Protein AF-A0A397GCV4-F1 (afdb_monomer)

pLDDT: mean 83.56, std 13.17, range [38.5, 95.06]

Organism: NCBI:txid1348612

Structure (mmCIF, N/CA/C/O backbone):
data_AF-A0A397GCV4-F1
#
_entry.id   AF-A0A397GCV4-F1
#
loop_
_atom_site.group_PDB
_atom_site.id
_atom_site.type_symbol
_atom_site.label_atom_id
_atom_site.label_alt_id
_atom_site.label_comp_id
_atom_site.label_asym_id
_atom_site.label_entity_id
_atom_site.label_seq_id
_atom_site.pdbx_PDB_ins_code
_atom_site.Cartn_x
_atom_site.Cartn_y
_atom_site.Cartn_z
_atom_site.occupancy
_atom_site.B_iso_or_equiv
_atom_site.auth_seq_id
_atom_site.auth_comp_id
_atom_site.auth_asym_id
_atom_site.auth_atom_id
_atom_site.pdbx_PDB_model_num
ATOM 1 N N . MET A 1 1 ? 41.406 -6.828 -0.744 1.00 63.06 1 MET A N 1
ATOM 2 C CA . MET A 1 1 ? 40.387 -7.900 -0.667 1.00 63.06 1 MET A CA 1
ATOM 3 C C . MET A 1 1 ? 39.684 -7.980 -2.012 1.00 63.06 1 MET A C 1
ATOM 5 O O . MET A 1 1 ? 39.085 -6.991 -2.407 1.00 63.06 1 MET A O 1
ATOM 9 N N . ASN A 1 2 ? 39.790 -9.105 -2.724 1.00 74.00 2 ASN A N 1
ATOM 10 C CA . ASN A 1 2 ? 39.068 -9.323 -3.981 1.00 74.00 2 ASN A CA 1
ATOM 11 C C . ASN A 1 2 ? 37.766 -10.064 -3.672 1.00 74.00 2 ASN A C 1
ATOM 13 O O . ASN A 1 2 ? 37.799 -11.177 -3.149 1.00 74.00 2 ASN A O 1
ATOM 17 N N . PHE A 1 3 ? 36.625 -9.432 -3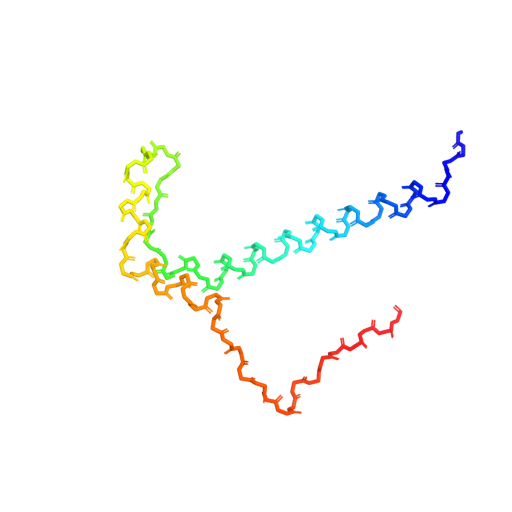.940 1.00 74.25 3 PHE A N 1
ATOM 18 C CA . PHE A 1 3 ? 35.321 -10.053 -3.728 1.00 74.25 3 PHE A CA 1
ATOM 19 C C . PHE A 1 3 ? 34.949 -10.942 -4.917 1.00 74.25 3 PHE A C 1
ATOM 21 O O . PHE A 1 3 ? 35.186 -10.581 -6.068 1.00 74.25 3 PHE A O 1
ATOM 28 N N . SER A 1 4 ? 34.337 -12.095 -4.635 1.00 89.50 4 SER A N 1
ATOM 29 C CA . SER A 1 4 ? 33.845 -13.014 -5.668 1.00 89.50 4 SER A CA 1
ATOM 30 C C . SER A 1 4 ? 32.855 -12.312 -6.618 1.00 89.50 4 SER A C 1
ATOM 32 O O . SER A 1 4 ? 31.989 -11.569 -6.140 1.00 89.50 4 SER A O 1
ATOM 34 N N . PRO A 1 5 ? 32.901 -12.572 -7.939 1.00 84.94 5 PRO A N 1
ATOM 35 C CA . PRO A 1 5 ? 31.933 -12.039 -8.903 1.00 84.94 5 PRO A CA 1
ATOM 36 C C . PRO A 1 5 ? 30.467 -12.290 -8.512 1.00 84.94 5 PRO A C 1
ATOM 38 O O . PRO A 1 5 ? 29.617 -11.416 -8.679 1.00 84.94 5 PRO A O 1
ATOM 41 N N . LEU A 1 6 ? 30.174 -13.444 -7.902 1.00 84.06 6 LEU A N 1
ATOM 42 C CA . LEU A 1 6 ? 28.835 -13.790 -7.410 1.00 84.06 6 LEU A CA 1
ATOM 43 C C . LEU A 1 6 ? 28.359 -12.853 -6.291 1.00 84.06 6 LEU A C 1
ATOM 45 O O . LEU A 1 6 ? 27.186 -12.479 -6.239 1.00 84.06 6 LEU A O 1
ATOM 49 N N . TRP A 1 7 ? 29.269 -12.430 -5.412 1.00 86.25 7 TRP A N 1
ATOM 50 C CA . TRP A 1 7 ? 28.955 -11.484 -4.341 1.00 86.25 7 TRP A CA 1
ATOM 51 C C . TRP A 1 7 ? 28.614 -10.100 -4.904 1.00 86.25 7 TRP A C 1
ATOM 53 O O . TRP A 1 7 ? 27.635 -9.484 -4.477 1.00 86.25 7 TRP A O 1
ATOM 63 N N . ILE A 1 8 ? 29.366 -9.640 -5.908 1.00 87.25 8 ILE A N 1
ATOM 64 C CA . ILE A 1 8 ? 29.126 -8.349 -6.570 1.00 87.25 8 ILE A CA 1
ATOM 65 C C . ILE A 1 8 ? 27.751 -8.352 -7.252 1.00 87.25 8 ILE A C 1
ATOM 67 O O . ILE A 1 8 ? 26.975 -7.407 -7.091 1.00 87.25 8 ILE A O 1
ATOM 71 N N . LEU A 1 9 ? 27.421 -9.431 -7.969 1.00 87.31 9 LEU A N 1
ATOM 72 C CA . LEU A 1 9 ? 26.124 -9.594 -8.631 1.00 87.31 9 LEU A CA 1
ATOM 73 C C . LEU A 1 9 ? 24.969 -9.613 -7.625 1.00 87.31 9 LEU A C 1
ATOM 75 O O . LEU A 1 9 ? 23.992 -8.888 -7.802 1.00 87.31 9 LEU A O 1
ATOM 79 N N . SER A 1 10 ? 25.103 -10.364 -6.529 1.00 84.25 10 SER A N 1
ATOM 80 C CA . SER A 1 10 ? 24.094 -10.416 -5.464 1.00 84.25 10 SER A CA 1
ATOM 81 C C . SER A 1 10 ? 23.831 -9.037 -4.841 1.00 84.25 10 SER A C 1
ATOM 83 O O . SER A 1 10 ? 22.678 -8.622 -4.692 1.00 84.25 10 SER A O 1
ATOM 85 N N . LYS A 1 11 ? 24.887 -8.260 -4.558 1.00 86.94 11 LYS A N 1
ATOM 86 C CA . LYS A 1 11 ? 24.755 -6.885 -4.044 1.00 86.94 11 LYS A CA 1
ATOM 87 C C . LYS A 1 11 ? 24.065 -5.951 -5.037 1.00 86.94 11 LYS A C 1
ATOM 89 O O . LYS A 1 11 ? 23.204 -5.170 -4.629 1.00 86.94 11 LYS A O 1
ATOM 94 N N . ARG A 1 12 ? 24.396 -6.046 -6.327 1.00 87.12 12 ARG A N 1
ATOM 95 C CA . ARG A 1 12 ? 23.750 -5.252 -7.385 1.00 87.12 12 ARG A CA 1
ATOM 96 C C . ARG A 1 12 ? 22.272 -5.597 -7.535 1.00 87.12 12 ARG A C 1
ATOM 98 O O . ARG A 1 12 ? 21.454 -4.686 -7.570 1.00 87.12 12 ARG A O 1
ATOM 105 N N . LEU A 1 13 ? 21.923 -6.883 -7.537 1.00 87.00 13 LEU A N 1
ATOM 106 C CA . LEU A 1 13 ? 20.530 -7.339 -7.577 1.00 87.00 13 LEU A CA 1
ATOM 107 C C . LEU A 1 13 ? 19.739 -6.837 -6.366 1.00 87.00 13 LEU A C 1
ATOM 109 O O . LEU A 1 13 ? 18.622 -6.351 -6.518 1.00 87.00 13 LEU A O 1
ATOM 113 N N . HIS A 1 14 ? 20.317 -6.908 -5.165 1.00 81.75 14 HIS A N 1
ATOM 114 C CA . HIS A 1 14 ? 19.672 -6.388 -3.961 1.00 81.75 14 HIS A CA 1
ATOM 115 C C . HIS A 1 14 ? 19.448 -4.871 -4.034 1.00 81.75 14 HIS A C 1
ATOM 117 O O . HIS A 1 14 ? 18.346 -4.402 -3.754 1.00 81.75 14 HIS A O 1
ATOM 123 N N . SER A 1 15 ? 20.464 -4.119 -4.470 1.00 86.69 15 SER A N 1
ATOM 124 C CA . SER A 1 15 ? 20.369 -2.668 -4.671 1.00 86.69 15 SER A CA 1
ATOM 125 C C . SER A 1 15 ? 19.284 -2.312 -5.691 1.00 86.69 15 SER A C 1
ATOM 127 O O . SER A 1 15 ? 18.384 -1.530 -5.392 1.00 86.69 15 SER A O 1
ATOM 129 N N . PHE A 1 16 ? 19.286 -2.977 -6.849 1.00 86.88 16 PHE A N 1
ATOM 130 C CA . PHE A 1 16 ? 18.294 -2.771 -7.902 1.00 86.88 16 PHE A CA 1
ATOM 131 C C . PHE A 1 16 ? 16.866 -3.057 -7.419 1.00 86.88 16 PHE A C 1
ATOM 133 O O . PHE A 1 16 ? 15.959 -2.259 -7.654 1.00 86.88 16 PHE A O 1
ATOM 140 N N . ARG A 1 17 ? 16.665 -4.151 -6.668 1.00 85.31 17 ARG A N 1
ATOM 141 C CA . ARG A 1 17 ? 15.375 -4.469 -6.032 1.00 85.31 17 ARG A CA 1
ATOM 142 C C . ARG A 1 17 ? 14.948 -3.392 -5.036 1.00 85.31 17 ARG A C 1
ATOM 144 O O . ARG A 1 17 ? 13.767 -3.054 -4.996 1.00 85.31 17 ARG A O 1
ATOM 151 N N . GLY A 1 18 ? 15.885 -2.847 -4.260 1.00 88.88 18 GLY A N 1
ATOM 152 C CA . GLY A 1 18 ? 15.638 -1.729 -3.349 1.00 88.88 18 GLY A CA 1
ATOM 153 C C . GLY A 1 18 ? 15.156 -0.480 -4.089 1.00 88.88 18 GLY A C 1
ATOM 154 O O . GLY A 1 18 ? 14.108 0.069 -3.747 1.00 88.88 18 GLY A O 1
ATOM 155 N N . THR A 1 19 ? 15.864 -0.082 -5.150 1.00 92.50 19 THR A N 1
ATOM 156 C CA . THR A 1 19 ? 15.509 1.076 -5.985 1.00 92.50 19 THR A CA 1
ATOM 157 C C . THR A 1 19 ? 14.162 0.892 -6.677 1.00 92.50 19 THR A C 1
ATOM 159 O O . THR A 1 19 ? 13.319 1.786 -6.617 1.00 92.50 19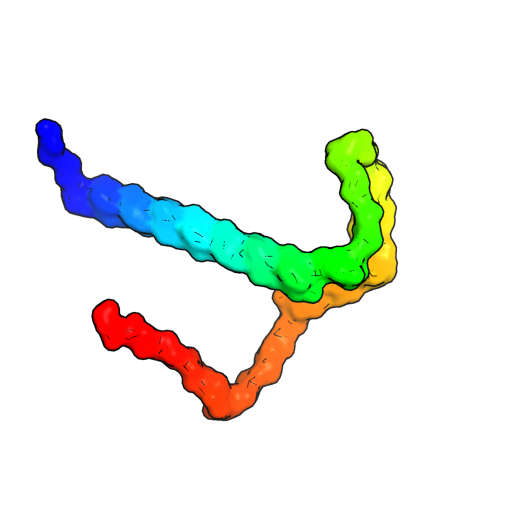 THR A O 1
ATOM 162 N N . LEU A 1 20 ? 13.917 -0.266 -7.297 1.00 88.06 20 LEU A N 1
ATOM 163 C CA . LEU A 1 20 ? 12.642 -0.559 -7.952 1.00 88.06 20 LEU A CA 1
ATOM 164 C C . LEU A 1 20 ? 11.483 -0.512 -6.950 1.00 88.06 20 LEU A C 1
ATOM 166 O O . LEU A 1 20 ? 10.477 0.144 -7.204 1.00 88.06 20 LEU A O 1
ATOM 170 N N . CYS A 1 21 ? 11.650 -1.144 -5.787 1.00 90.44 21 CYS A N 1
ATOM 171 C CA . CYS A 1 21 ? 10.660 -1.126 -4.713 1.00 90.44 21 CYS A CA 1
ATOM 172 C C . CYS A 1 21 ? 10.350 0.305 -4.248 1.00 90.44 21 CYS A C 1
ATOM 174 O O . CYS A 1 21 ? 9.183 0.653 -4.077 1.00 90.44 21 CYS A O 1
ATOM 176 N N . ALA A 1 22 ? 11.371 1.153 -4.089 1.00 91.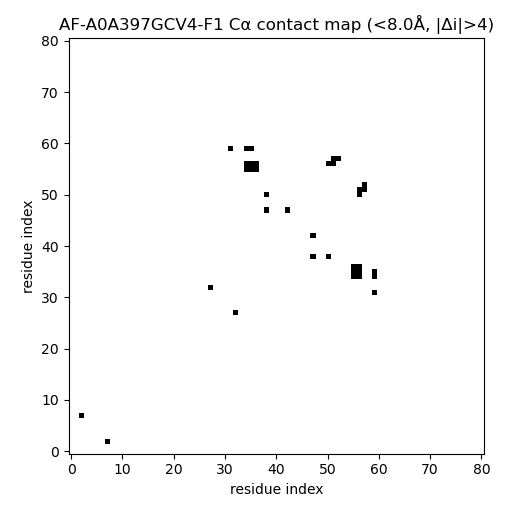56 22 ALA A N 1
ATOM 177 C CA . ALA A 1 22 ? 11.178 2.557 -3.736 1.00 91.56 22 ALA A CA 1
ATOM 178 C C . ALA A 1 22 ? 10.383 3.315 -4.811 1.00 91.56 22 ALA A C 1
ATOM 180 O O . ALA A 1 22 ? 9.413 3.994 -4.483 1.00 91.56 22 ALA A O 1
ATOM 181 N N . ARG A 1 23 ? 10.734 3.146 -6.093 1.00 92.06 23 ARG A N 1
ATOM 182 C CA . ARG A 1 23 ? 10.031 3.800 -7.210 1.00 92.06 23 ARG A CA 1
ATOM 183 C C . ARG A 1 23 ? 8.574 3.358 -7.321 1.00 92.06 23 ARG A C 1
ATOM 185 O O . ARG A 1 23 ? 7.703 4.204 -7.476 1.00 92.06 23 ARG A O 1
ATOM 192 N N . VAL A 1 24 ? 8.302 2.060 -7.181 1.00 90.25 24 VAL A N 1
ATOM 193 C CA . VAL A 1 24 ? 6.932 1.522 -7.184 1.00 90.25 24 VAL A CA 1
ATOM 194 C C . VAL A 1 24 ? 6.126 2.084 -6.011 1.00 90.25 24 VAL A C 1
ATOM 196 O O . VAL A 1 24 ? 5.003 2.537 -6.210 1.00 90.25 24 VAL A O 1
ATOM 199 N N . LYS A 1 25 ? 6.700 2.133 -4.800 1.00 89.62 25 LYS A N 1
ATOM 200 C CA . LYS A 1 25 ? 6.034 2.736 -3.632 1.00 89.62 25 LYS A CA 1
ATOM 201 C C . LYS A 1 25 ? 5.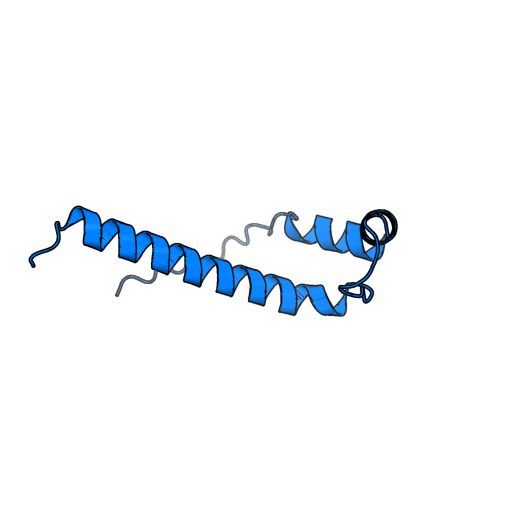679 4.204 -3.859 1.00 89.62 25 LYS A C 1
ATOM 203 O O . LYS A 1 25 ? 4.566 4.600 -3.525 1.00 89.62 25 LYS A O 1
ATOM 208 N N . ILE A 1 26 ? 6.604 4.989 -4.416 1.00 91.94 26 ILE A N 1
ATOM 209 C CA . ILE A 1 26 ? 6.376 6.410 -4.718 1.00 91.94 26 ILE A CA 1
ATOM 210 C C . ILE A 1 26 ? 5.257 6.555 -5.748 1.00 91.94 26 ILE A C 1
ATOM 212 O O . ILE A 1 26 ? 4.297 7.266 -5.482 1.00 91.94 26 ILE A O 1
ATOM 216 N N . ALA A 1 27 ? 5.320 5.821 -6.861 1.00 90.31 27 ALA A N 1
ATOM 217 C CA . ALA A 1 27 ? 4.305 5.895 -7.908 1.00 90.31 27 ALA A CA 1
ATOM 218 C C . ALA A 1 27 ? 2.907 5.525 -7.383 1.00 90.31 27 ALA A C 1
ATOM 220 O O . ALA A 1 27 ? 1.938 6.234 -7.649 1.00 90.31 27 ALA A O 1
ATOM 221 N N . ILE A 1 28 ? 2.795 4.458 -6.584 1.00 89.75 28 ILE A N 1
ATOM 222 C CA . ILE A 1 28 ? 1.531 4.089 -5.932 1.00 89.75 28 ILE A CA 1
ATOM 223 C C . ILE A 1 28 ? 1.050 5.235 -5.035 1.00 89.75 28 ILE A C 1
ATOM 225 O O . ILE A 1 28 ? -0.113 5.629 -5.099 1.00 89.75 28 ILE A O 1
ATOM 229 N N . PHE A 1 29 ? 1.931 5.802 -4.211 1.00 86.94 29 PHE A N 1
ATOM 230 C CA . PHE A 1 29 ? 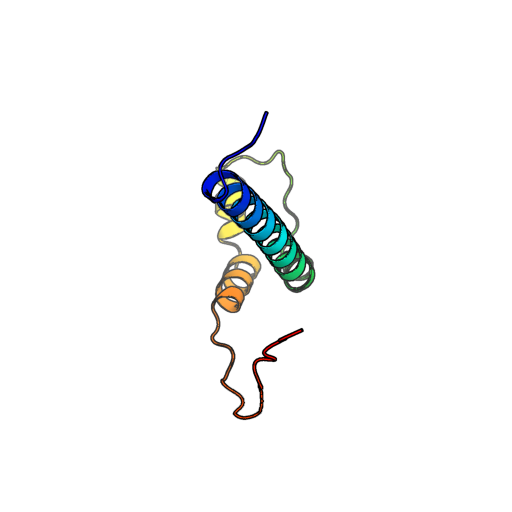1.556 6.899 -3.328 1.00 86.94 29 PHE A CA 1
ATOM 231 C C . PHE A 1 29 ? 1.099 8.140 -4.108 1.00 86.94 29 PHE A C 1
ATOM 233 O O . PHE A 1 29 ? 0.048 8.688 -3.800 1.00 86.94 29 PHE A O 1
ATOM 240 N N . GLU A 1 30 ? 1.813 8.571 -5.142 1.00 89.75 30 GLU A N 1
ATOM 241 C CA . GLU A 1 30 ? 1.446 9.748 -5.943 1.00 89.75 30 GLU A CA 1
ATOM 242 C C . GLU A 1 30 ? 0.083 9.596 -6.629 1.00 89.75 30 GLU A C 1
ATOM 244 O O . GLU A 1 30 ? -0.716 10.534 -6.622 1.00 89.75 30 GLU A O 1
ATOM 249 N N . ASN A 1 31 ? -0.213 8.404 -7.153 1.00 88.81 31 ASN A N 1
ATOM 250 C CA . ASN A 1 31 ? -1.468 8.131 -7.854 1.00 88.81 31 ASN A CA 1
ATOM 251 C C . ASN A 1 31 ? -2.663 7.991 -6.902 1.00 88.81 31 ASN A C 1
ATOM 253 O O . ASN A 1 31 ? -3.765 8.440 -7.215 1.00 88.81 31 ASN A O 1
ATOM 257 N N . PHE A 1 32 ? -2.459 7.387 -5.728 1.00 88.06 32 PHE A N 1
ATOM 258 C CA . PHE A 1 32 ? -3.563 6.963 -4.864 1.00 88.06 32 PHE A CA 1
ATOM 259 C C . PHE A 1 32 ? -3.689 7.745 -3.549 1.00 88.06 32 PHE A C 1
ATOM 261 O O . PHE A 1 32 ? -4.756 7.719 -2.935 1.00 88.06 32 PHE A O 1
ATOM 268 N N . SER A 1 33 ? -2.658 8.475 -3.107 1.00 85.75 33 SER A N 1
ATOM 269 C CA . SER A 1 33 ? -2.661 9.199 -1.818 1.00 85.75 33 SER A CA 1
ATOM 270 C C . SER A 1 33 ? -3.816 10.186 -1.691 1.00 85.75 33 SER A C 1
ATOM 272 O O . SER A 1 33 ? -4.472 10.228 -0.655 1.00 85.75 33 SER A O 1
ATOM 274 N N . LYS A 1 34 ? -4.119 10.928 -2.762 1.00 87.50 34 LYS A N 1
ATOM 275 C CA . LYS A 1 34 ? -5.209 11.917 -2.790 1.00 87.50 34 LYS A CA 1
ATOM 276 C C . LYS A 1 34 ? -6.600 11.285 -2.671 1.00 87.50 34 LYS A C 1
ATOM 278 O O . LYS A 1 34 ? -7.543 11.968 -2.289 1.00 87.50 34 LYS A O 1
ATOM 283 N N . MET A 1 35 ? -6.738 9.997 -2.997 1.00 88.50 35 MET A N 1
ATOM 284 C CA . MET A 1 35 ? -8.004 9.259 -2.914 1.00 88.50 35 MET A CA 1
ATOM 285 C C . MET A 1 35 ? -8.231 8.626 -1.535 1.00 88.50 35 MET A C 1
ATOM 287 O O . MET A 1 35 ? -9.328 8.139 -1.251 1.00 88.50 35 MET A O 1
ATOM 291 N N . LEU A 1 36 ? -7.198 8.585 -0.689 1.00 90.81 36 LEU A N 1
ATOM 292 C CA . LEU A 1 36 ? -7.253 7.929 0.607 1.00 90.81 36 LEU A CA 1
ATOM 293 C C . LEU A 1 36 ? -7.603 8.936 1.713 1.00 90.81 36 LEU A C 1
ATOM 295 O O . LEU A 1 36 ? -7.025 10.020 1.778 1.00 90.81 36 LEU A O 1
ATOM 299 N N . PRO A 1 37 ? -8.518 8.584 2.633 1.00 91.12 37 PRO A N 1
ATOM 300 C CA . PRO A 1 37 ? -8.748 9.389 3.821 1.00 91.12 37 PRO A CA 1
ATOM 301 C C . PRO A 1 37 ? -7.493 9.399 4.700 1.00 91.12 37 PRO A C 1
ATOM 303 O O . PRO A 1 37 ? -6.838 8.368 4.858 1.00 91.12 37 PRO A O 1
ATOM 306 N N . SER A 1 38 ? -7.199 10.539 5.326 1.00 88.38 38 SER A N 1
ATOM 307 C CA . SER A 1 38 ? -6.055 10.671 6.234 1.00 88.38 38 SER A CA 1
ATOM 308 C C . SER A 1 38 ? -6.098 9.638 7.371 1.00 88.38 38 SER A C 1
ATOM 310 O O . SER A 1 38 ? -7.172 9.264 7.862 1.00 88.38 38 SER A O 1
ATOM 312 N N . ILE A 1 39 ? -4.917 9.172 7.771 1.00 90.94 39 ILE A N 1
ATOM 313 C CA . ILE A 1 39 ? -4.694 8.282 8.907 1.00 90.94 39 ILE A CA 1
ATOM 314 C C . ILE A 1 39 ? -3.420 8.711 9.632 1.00 90.94 39 ILE A C 1
ATOM 316 O O . ILE A 1 39 ? -2.421 9.058 9.006 1.00 90.94 39 ILE A O 1
ATOM 320 N N . SER A 1 40 ? -3.469 8.716 10.962 1.00 88.25 40 SER A N 1
ATOM 321 C CA . SER A 1 40 ? -2.312 9.052 11.792 1.00 88.25 40 SER A CA 1
ATOM 322 C C . SER A 1 40 ? -1.356 7.858 11.931 1.00 88.25 40 SER A C 1
ATOM 324 O O . SER A 1 40 ? -1.746 6.714 11.720 1.00 88.25 40 SER A O 1
ATOM 326 N N . ASN A 1 41 ? -0.105 8.098 12.324 1.00 83.00 41 ASN A N 1
ATOM 327 C CA . ASN A 1 41 ? 0.847 7.023 12.634 1.00 83.00 41 ASN A CA 1
ATOM 328 C C . ASN A 1 41 ? 0.728 6.511 14.088 1.00 83.00 41 ASN A C 1
ATOM 330 O O . ASN A 1 41 ? 1.364 5.530 14.455 1.00 83.00 41 ASN A O 1
ATOM 334 N N . VAL A 1 42 ? -0.078 7.173 14.927 1.00 89.06 42 VAL A N 1
ATOM 335 C CA . VAL A 1 42 ? -0.260 6.834 16.357 1.00 89.06 42 VAL A CA 1
ATOM 336 C C . VAL A 1 42 ? -1.589 6.128 16.657 1.00 89.06 42 VAL A C 1
ATOM 338 O O . VAL A 1 42 ? -1.929 5.914 17.818 1.00 89.06 42 VAL A O 1
ATOM 341 N N . VAL A 1 43 ? -2.354 5.746 15.629 1.00 91.44 43 VAL A N 1
ATOM 342 C CA . VAL A 1 43 ? -3.641 5.055 15.816 1.00 91.44 43 VAL A CA 1
ATOM 343 C C . VAL A 1 43 ? -3.486 3.573 16.143 1.00 91.44 43 VAL A C 1
ATOM 345 O O . VAL A 1 43 ? -2.568 2.889 15.690 1.00 91.44 43 VAL A O 1
ATOM 348 N N . LYS A 1 44 ? -4.443 3.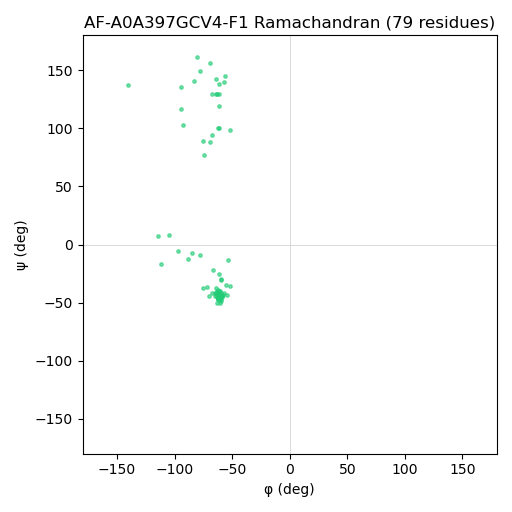060 16.922 1.00 94.81 44 LYS A N 1
ATOM 349 C CA . LYS A 1 44 ? -4.496 1.657 17.344 1.00 94.81 44 LYS A CA 1
ATOM 350 C C . LYS A 1 44 ? -4.806 0.732 16.168 1.00 94.81 44 LYS A C 1
ATOM 352 O O . LYS A 1 44 ? -5.471 1.111 15.205 1.00 94.81 44 LYS A O 1
ATOM 357 N N . ALA A 1 45 ? -4.416 -0.536 16.288 1.00 93.38 45 ALA A N 1
ATOM 358 C CA . ALA A 1 45 ? -4.667 -1.549 15.259 1.00 93.38 45 ALA A CA 1
ATOM 359 C C . ALA A 1 45 ? -6.158 -1.690 14.883 1.00 93.38 45 ALA A C 1
ATOM 361 O O . ALA A 1 45 ? -6.479 -1.901 13.713 1.00 93.38 45 ALA A O 1
ATOM 362 N N . SER A 1 46 ? -7.074 -1.526 15.845 1.00 93.06 46 SER A N 1
ATOM 363 C CA . SER A 1 46 ? -8.524 -1.542 15.604 1.00 93.06 46 SER A CA 1
ATOM 364 C C . SER A 1 46 ? -8.981 -0.397 14.696 1.00 93.06 46 SER A C 1
ATOM 366 O O . SER A 1 46 ? -9.795 -0.602 13.797 1.00 93.06 46 SER A O 1
ATOM 368 N N . GLU A 1 47 ? -8.419 0.794 14.882 1.00 93.31 47 GLU A N 1
ATOM 369 C CA . GLU A 1 47 ? -8.716 1.980 14.078 1.00 93.31 47 GLU A CA 1
ATOM 370 C C . GLU A 1 47 ? -8.123 1.859 12.672 1.00 93.31 47 GLU A C 1
ATOM 372 O O . GLU A 1 47 ? -8.782 2.217 11.697 1.00 93.31 47 GLU A O 1
ATOM 377 N N . ILE A 1 48 ? -6.938 1.253 12.537 1.00 92.94 48 ILE A N 1
ATOM 378 C CA . ILE A 1 48 ? -6.361 0.894 11.232 1.00 92.94 48 ILE A CA 1
ATOM 379 C C . ILE A 1 48 ? -7.266 -0.112 10.509 1.00 92.94 48 ILE A C 1
ATOM 381 O O . ILE A 1 48 ? -7.525 0.035 9.313 1.00 92.94 48 ILE A O 1
ATOM 385 N N . ALA A 1 49 ? -7.776 -1.127 11.212 1.00 93.00 49 ALA A N 1
ATOM 386 C CA . ALA A 1 49 ? -8.686 -2.110 10.629 1.00 93.00 49 ALA A CA 1
ATOM 387 C C . ALA A 1 49 ? -10.007 -1.466 10.174 1.00 93.00 49 ALA A C 1
ATOM 389 O O . ALA A 1 49 ? -10.486 -1.762 9.079 1.00 93.00 49 ALA A O 1
ATOM 390 N N . ALA A 1 50 ? -10.569 -0.554 10.972 1.00 93.50 50 ALA A N 1
ATOM 391 C CA . ALA A 1 50 ? -11.751 0.218 10.594 1.00 93.50 50 ALA A CA 1
ATOM 392 C C . ALA A 1 50 ? -11.474 1.144 9.397 1.00 93.50 50 ALA A C 1
ATOM 394 O O . ALA A 1 50 ? -12.279 1.216 8.471 1.00 93.50 50 ALA A O 1
ATOM 395 N N . TRP A 1 51 ? -10.312 1.801 9.367 1.00 95.06 51 TRP A N 1
ATOM 396 C CA . TRP A 1 51 ? -9.886 2.642 8.250 1.00 95.06 51 TRP A CA 1
ATOM 397 C C . TRP A 1 51 ? -9.740 1.845 6.951 1.00 95.06 51 TRP A C 1
ATOM 399 O O . TRP A 1 51 ? -10.281 2.260 5.930 1.00 95.06 51 TRP A O 1
ATOM 409 N N . LYS A 1 52 ? -9.108 0.663 6.993 1.00 92.88 52 LYS A N 1
ATOM 410 C CA . LYS A 1 52 ? -8.982 -0.238 5.831 1.00 92.88 52 LYS A CA 1
ATOM 411 C C . LYS A 1 52 ? -10.336 -0.687 5.274 1.00 92.88 52 LYS A C 1
ATOM 413 O O . LYS A 1 52 ? -10.451 -0.908 4.074 1.00 92.88 52 LYS A O 1
ATOM 418 N N . LYS A 1 53 ? -11.355 -0.803 6.132 1.00 94.19 53 LYS A N 1
ATOM 419 C CA . LYS A 1 53 ? -12.731 -1.160 5.750 1.00 94.19 53 LYS A CA 1
ATOM 420 C C . LYS A 1 53 ? -13.526 0.003 5.146 1.00 94.19 53 LYS A C 1
ATOM 422 O O . LYS A 1 53 ? -14.625 -0.226 4.650 1.00 94.19 53 LYS A O 1
ATOM 427 N N . LYS A 1 54 ? -13.015 1.242 5.172 1.00 94.94 54 LYS A N 1
ATOM 428 C CA . LYS A 1 54 ? -13.693 2.379 4.532 1.00 94.94 54 LYS A CA 1
ATOM 429 C C . LYS A 1 54 ? -13.820 2.128 3.031 1.00 94.94 54 LYS A C 1
ATOM 431 O O . LYS A 1 54 ? -12.858 1.720 2.383 1.00 94.94 54 LYS A O 1
ATOM 436 N N . LEU A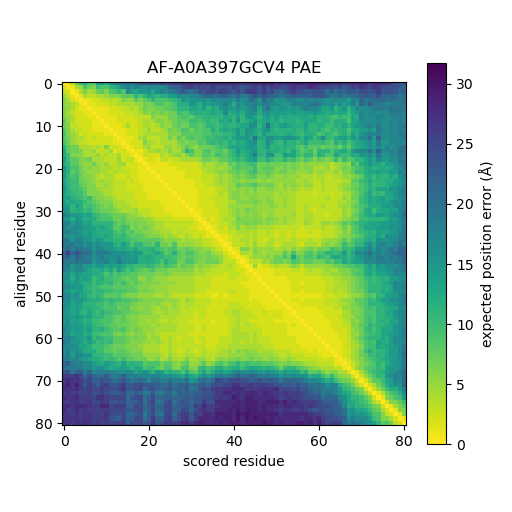 1 55 ? -14.984 2.459 2.473 1.00 93.81 55 LEU A N 1
ATOM 437 C CA . LEU A 1 55 ? -15.294 2.232 1.059 1.00 93.81 55 LEU A CA 1
ATOM 438 C C . LEU A 1 55 ? -14.246 2.851 0.119 1.00 93.81 55 LEU A C 1
ATOM 440 O O . LEU A 1 55 ? -13.787 2.193 -0.807 1.00 93.81 55 LEU A O 1
ATOM 444 N N . ALA A 1 56 ? -13.805 4.082 0.401 1.00 91.56 56 ALA A N 1
ATOM 445 C CA . ALA A 1 56 ? -12.766 4.757 -0.381 1.00 91.56 56 ALA A CA 1
ATOM 446 C C . ALA A 1 56 ? -11.438 3.978 -0.401 1.00 91.56 56 ALA A C 1
ATOM 448 O O . ALA A 1 56 ? -10.820 3.833 -1.453 1.00 91.56 56 ALA A O 1
ATOM 449 N N . VAL A 1 57 ? -11.029 3.423 0.744 1.00 92.81 57 VAL A N 1
ATOM 450 C CA . VAL A 1 57 ? -9.786 2.649 0.871 1.00 92.81 57 VAL A CA 1
ATOM 451 C C . VAL A 1 57 ? -9.907 1.314 0.141 1.00 92.81 57 VAL A C 1
ATOM 453 O O . VAL A 1 57 ? -9.008 0.944 -0.609 1.00 92.81 57 VAL A O 1
ATOM 456 N N . SER A 1 58 ? -11.036 0.622 0.301 1.00 91.75 58 SER A N 1
ATOM 457 C CA . SER A 1 58 ? -11.296 -0.647 -0.385 1.00 91.75 58 SER A CA 1
ATOM 458 C C . SER A 1 58 ? -11.351 -0.482 -1.909 1.00 91.75 58 SER A C 1
ATOM 460 O O . SER A 1 58 ? -10.715 -1.247 -2.633 1.00 91.75 58 SER A O 1
ATOM 462 N N . ASN A 1 59 ? -12.025 0.560 -2.404 1.00 92.00 59 ASN A N 1
ATOM 463 C CA . ASN A 1 59 ? -12.091 0.860 -3.835 1.00 92.00 59 ASN A CA 1
ATOM 464 C C . ASN A 1 59 ? -10.715 1.197 -4.416 1.00 92.00 59 ASN A C 1
ATOM 466 O O . ASN A 1 59 ? -10.374 0.725 -5.497 1.00 92.00 59 ASN A O 1
ATOM 470 N N . CYS A 1 60 ? -9.924 1.988 -3.691 1.00 91.38 60 CYS A N 1
ATOM 471 C CA . CYS A 1 60 ? -8.559 2.338 -4.070 1.00 91.38 60 CYS A CA 1
ATOM 472 C C . CYS A 1 60 ? -7.658 1.093 -4.141 1.00 91.38 60 CYS A C 1
ATOM 474 O O . CYS A 1 60 ? -6.958 0.882 -5.127 1.00 91.38 60 CYS A O 1
ATOM 476 N N . PHE A 1 61 ? -7.757 0.207 -3.146 1.00 90.19 61 PHE A N 1
ATOM 477 C CA . PHE A 1 61 ? -7.034 -1.063 -3.141 1.00 90.19 61 PHE A CA 1
ATOM 478 C C . PHE A 1 61 ? -7.434 -1.976 -4.306 1.00 90.19 61 PHE A C 1
ATOM 480 O O . PHE A 1 61 ? -6.573 -2.613 -4.898 1.00 90.19 61 PHE A O 1
ATOM 487 N N . ARG A 1 62 ? -8.719 -2.027 -4.675 1.00 91.44 62 ARG A N 1
ATOM 488 C CA . ARG A 1 62 ? -9.168 -2.810 -5.836 1.00 91.44 62 ARG A CA 1
ATOM 489 C C . ARG A 1 62 ? -8.530 -2.317 -7.139 1.00 91.44 62 ARG A C 1
ATOM 491 O O . ARG A 1 62 ? -8.070 -3.144 -7.917 1.00 91.44 62 ARG A O 1
ATOM 498 N N . LYS A 1 63 ? -8.453 -0.996 -7.343 1.00 89.75 63 LYS A N 1
ATOM 499 C CA . LYS A 1 63 ? -7.850 -0.383 -8.543 1.00 89.75 63 LYS A CA 1
ATOM 500 C C . LYS A 1 63 ? -6.376 -0.745 -8.740 1.00 89.75 63 LYS A C 1
ATOM 502 O O . LYS A 1 63 ? -5.920 -0.825 -9.868 1.00 89.75 63 LYS A O 1
ATOM 507 N N . LEU A 1 64 ? -5.637 -1.002 -7.659 1.00 88.69 64 LEU A N 1
ATOM 508 C CA . LEU A 1 64 ? -4.236 -1.444 -7.734 1.00 88.69 64 LEU A CA 1
ATOM 509 C C . LEU A 1 64 ? -4.048 -2.780 -8.468 1.00 88.69 64 LEU A C 1
ATOM 511 O O . LEU A 1 64 ? -2.961 -3.034 -8.977 1.00 88.69 64 LEU A O 1
ATOM 515 N N . PHE A 1 65 ? -5.076 -3.629 -8.488 1.00 87.62 65 PHE A N 1
ATOM 516 C CA . PHE A 1 65 ? -5.056 -4.947 -9.132 1.00 87.62 65 PHE A CA 1
ATOM 517 C C . PHE A 1 65 ? -6.019 -5.027 -10.315 1.00 87.62 65 PHE A C 1
ATOM 519 O O . PHE A 1 65 ? -6.257 -6.112 -10.849 1.00 87.62 65 PHE A O 1
ATOM 526 N N . GLU A 1 66 ? -6.609 -3.896 -10.694 1.00 89.69 66 GLU A N 1
ATOM 527 C CA . GLU A 1 66 ? -7.404 -3.80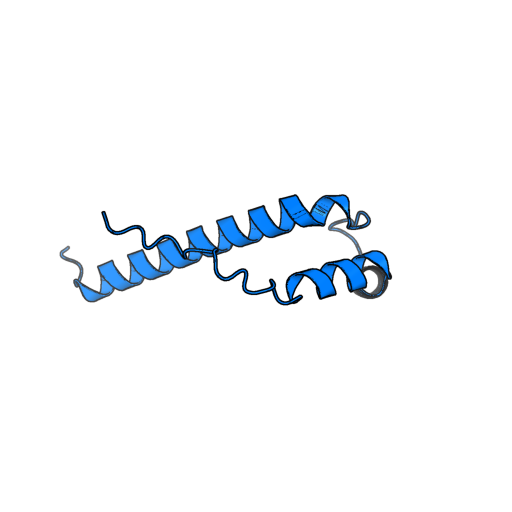8 -11.903 1.00 89.69 66 GLU A CA 1
ATOM 528 C C . GLU A 1 66 ? -6.471 -4.074 -13.082 1.00 89.69 66 GLU A C 1
ATOM 530 O O . GLU A 1 66 ? -5.358 -3.546 -13.146 1.00 89.69 66 GLU A O 1
ATOM 535 N N . LYS A 1 67 ? -6.885 -4.983 -13.966 1.00 84.75 67 LYS A N 1
ATOM 536 C CA . LYS A 1 67 ? -6.107 -5.263 -15.164 1.00 84.75 67 LYS A CA 1
ATOM 537 C C . LYS A 1 67 ? -6.072 -3.988 -15.990 1.00 84.75 67 LYS A C 1
ATOM 539 O O . LYS A 1 67 ? -7.115 -3.392 -16.243 1.00 84.75 67 LYS A O 1
ATOM 544 N N . ILE A 1 68 ? -4.873 -3.594 -16.388 1.00 80.00 68 ILE A N 1
ATOM 545 C CA . ILE A 1 68 ? -4.715 -2.632 -17.467 1.00 80.00 68 ILE A CA 1
ATOM 546 C C . ILE A 1 68 ? -5.191 -3.369 -18.722 1.00 80.00 68 ILE A C 1
ATOM 548 O O . ILE A 1 68 ? -4.839 -4.536 -18.908 1.00 80.00 68 ILE A O 1
ATOM 552 N N . GLU A 1 69 ? -6.085 -2.754 -19.494 1.00 79.81 69 GLU A N 1
ATOM 553 C CA . GLU A 1 69 ? -6.471 -3.306 -20.791 1.00 79.81 69 GLU A CA 1
ATOM 554 C C . GLU A 1 69 ? -5.216 -3.347 -21.664 1.00 79.81 69 GLU A C 1
ATOM 556 O O . GLU A 1 69 ? -4.491 -2.356 -21.729 1.00 79.81 69 GLU A O 1
ATOM 561 N N . ASP A 1 70 ? -4.936 -4.496 -22.282 1.00 66.94 70 ASP A N 1
ATOM 562 C CA . ASP A 1 70 ? -3.866 -4.600 -23.270 1.00 66.94 70 ASP A CA 1
ATOM 563 C C . ASP A 1 70 ? -4.313 -3.804 -24.505 1.00 66.94 70 ASP A C 1
ATOM 565 O O . ASP A 1 70 ? -4.971 -4.328 -25.404 1.00 66.94 70 ASP A O 1
ATOM 569 N N . ASP A 1 71 ? -4.010 -2.508 -24.518 1.00 63.97 71 ASP A N 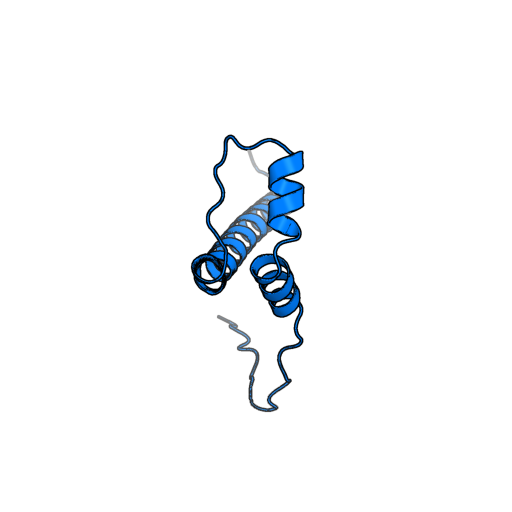1
ATOM 570 C CA . ASP A 1 71 ? -3.936 -1.743 -25.752 1.00 63.97 71 ASP A CA 1
ATOM 571 C C . ASP A 1 71 ? -2.822 -2.381 -26.597 1.00 63.97 71 ASP A C 1
ATOM 573 O O . ASP A 1 71 ? -1.664 -2.447 -26.183 1.00 63.97 71 ASP A O 1
ATOM 577 N N . GLU A 1 72 ? -3.176 -2.873 -27.786 1.00 60.00 72 GLU A N 1
ATOM 578 C CA . GLU A 1 72 ? -2.268 -3.477 -28.772 1.00 60.00 72 GLU A CA 1
ATOM 579 C C . GLU A 1 72 ? -1.076 -2.554 -29.140 1.00 60.00 72 GLU A C 1
ATOM 581 O O . GLU A 1 72 ? -0.085 -3.009 -29.713 1.00 60.00 72 GLU A O 1
ATOM 586 N N . ASN A 1 73 ? -1.133 -1.269 -28.774 1.00 60.12 73 ASN A N 1
ATOM 587 C CA . ASN A 1 73 ? -0.114 -0.250 -29.004 1.00 60.12 73 ASN A CA 1
ATOM 588 C C . ASN A 1 73 ? 0.846 0.000 -27.819 1.00 60.12 73 ASN A C 1
ATOM 590 O O . ASN A 1 73 ? 1.823 0.743 -27.981 1.00 60.12 73 ASN A O 1
ATOM 594 N N . ASP A 1 74 ? 0.642 -0.615 -26.647 1.00 59.00 74 ASP A N 1
ATOM 595 C CA . ASP A 1 74 ? 1.565 -0.480 -25.512 1.00 59.00 74 ASP A CA 1
ATOM 596 C C . ASP A 1 74 ? 2.840 -1.306 -25.757 1.00 59.00 74 ASP A C 1
ATOM 598 O O . ASP A 1 74 ? 3.085 -2.393 -25.228 1.00 59.00 74 ASP A O 1
ATOM 602 N N . THR A 1 75 ? 3.708 -0.751 -26.604 1.00 58.66 75 THR A N 1
ATOM 603 C CA . THR A 1 75 ? 5.058 -1.248 -26.843 1.00 58.66 75 THR A CA 1
ATOM 604 C C . THR A 1 75 ? 5.826 -1.157 -25.529 1.00 58.66 75 THR A C 1
ATOM 606 O O . THR A 1 75 ? 6.321 -0.091 -25.150 1.00 58.66 75 THR A O 1
ATOM 609 N N . TYR A 1 76 ? 5.953 -2.284 -24.823 1.00 58.69 76 TYR A N 1
ATOM 610 C CA . TYR A 1 76 ? 6.896 -2.442 -23.721 1.00 58.69 76 TYR A CA 1
ATOM 611 C C . TYR A 1 76 ? 8.279 -2.016 -24.218 1.00 58.69 76 TYR A C 1
ATOM 613 O O . TYR A 1 76 ? 8.960 -2.763 -24.917 1.00 58.69 76 TYR A O 1
ATOM 621 N N . THR A 1 77 ? 8.680 -0.779 -23.912 1.00 50.34 77 THR A N 1
ATOM 622 C CA . THR A 1 77 ? 9.979 -0.256 -24.339 1.00 50.34 77 THR A CA 1
ATOM 623 C C . THR A 1 77 ? 11.085 -1.115 -23.733 1.00 50.34 77 THR A C 1
ATOM 625 O O . THR A 1 77 ? 11.464 -0.969 -22.569 1.00 50.34 77 THR A O 1
ATOM 628 N N . VAL A 1 78 ? 11.622 -2.028 -24.538 1.00 52.62 78 VAL A N 1
ATOM 629 C CA . VAL A 1 78 ? 12.883 -2.707 -24.270 1.00 52.62 78 VAL A CA 1
ATOM 630 C C . VAL A 1 78 ? 13.967 -1.638 -24.388 1.00 52.62 78 VAL A C 1
ATOM 632 O O . VAL A 1 78 ? 14.425 -1.311 -25.480 1.00 52.62 78 VAL A O 1
ATOM 635 N N . ARG A 1 79 ? 14.357 -1.030 -23.264 1.00 47.59 79 ARG A N 1
ATOM 636 C CA . ARG A 1 79 ? 15.563 -0.196 -23.221 1.00 47.59 79 ARG A CA 1
ATOM 637 C C . ARG A 1 79 ? 16.786 -1.112 -23.225 1.00 47.59 79 ARG A C 1
ATOM 639 O O . ARG A 1 79 ? 17.266 -1.502 -22.167 1.00 47.59 79 ARG A O 1
ATOM 646 N N . ASN A 1 80 ? 17.263 -1.436 -24.424 1.00 45.22 80 ASN A N 1
ATOM 647 C CA . ASN A 1 80 ? 18.618 -1.925 -24.654 1.00 45.22 80 ASN A CA 1
ATOM 648 C C . ASN A 1 80 ? 19.511 -0.723 -24.990 1.00 45.22 80 ASN A C 1
ATOM 650 O O . ASN A 1 80 ? 19.461 -0.227 -26.113 1.00 45.22 80 ASN A O 1
ATOM 654 N N . THR A 1 81 ? 20.314 -0.275 -24.029 1.00 38.50 81 THR A N 1
ATOM 655 C CA . THR A 1 81 ? 21.562 0.482 -24.244 1.00 38.50 81 THR A CA 1
ATOM 656 C C . THR A 1 81 ? 22.509 0.158 -23.110 1.00 38.50 81 THR A C 1
ATOM 658 O O . THR A 1 81 ? 22.054 0.296 -21.950 1.00 38.50 81 THR A O 1
#

Secondary structure (DSSP, 8-state):
-PPPHHHHHHHHHHHHHHHHHHHHHHHHHHHHGGGSPP--SS--HHHHHHHHTSHHHHHHHHHTTSPPP--TT--------

Foldseek 3Di:
DDDDPVVVVVVVVVVVVVVVVVVVVVVLCVVQVVQADDDDPPDDPVVVVVSCPDPSNVVSVVVVPPDDPPPVPPPPPPPDD

Mean predicted aligned error: 10.24 Å

Radius of gyration: 19.33 Å; Cα contacts (8 Å, |Δi|>4): 18; chains: 1; bounding box: 56×26×46 Å

Sequence (81 aa):
MNFSPLWILSKRLHSFRGTLCARVKIAIFENFSKMLPSISNVVKASEIAAWKKKLAVSNCFRKLFEKIEDDENDTYTVRNT

Solvent-accessible surface area (backbone atoms only — not comparable to full-atom values): 5168 Å² total; per-residue (Å²): 136,88,76,56,71,67,56,55,50,51,53,49,53,52,50,51,53,51,53,51,52,51,53,52,52,48,52,52,42,71,75,44,50,86,63,42,78,89,76,72,94,84,65,53,70,68,56,52,53,54,51,55,66,32,66,57,42,45,53,55,58,50,58,75,69,52,78,77,78,84,57,95,77,72,71,78,77,77,83,83,128